Protein AF-A0A258LTK3-F1 (afdb_monomer)

Secondary structure (DSSP, 8-state):
-HHHHHHHHHHHHHHHH---HHHHHHHHHHHHHHHHHTTSS---HHHHHHHHHHHHHHHHHHHHHTT-HHHHHHHHHHHTSTT-STTTTTTS-HHHHHHHHHHHHHHHHHHHTT-HHHHHHHHHHHHHHHHHHHHHHHT---------

Radius of gyration: 16.08 Å; Cα contacts (8 Å, |Δi|>4): 162; chains: 1; bounding box: 56×34×35 Å

Mean predicted aligned error: 6.73 Å

pLDDT: mean 85.37, std 17.07, range [34.34, 98.81]

Solvent-accessible surface area (backbone atoms only — not comparable to full-atom values): 7970 Å² total; per-residue (Å²): 107,71,59,21,53,52,53,8,52,20,32,20,35,19,9,74,67,45,73,56,70,72,57,46,56,52,48,52,51,41,50,52,54,41,52,60,64,63,66,51,97,70,73,55,72,67,50,34,55,53,44,19,50,34,51,36,53,51,53,52,50,37,40,56,46,22,74,38,69,70,58,46,53,53,50,55,56,47,41,73,40,86,88,53,39,62,63,68,47,72,85,56,56,67,68,57,53,50,54,53,50,54,48,50,55,56,30,49,53,23,26,76,68,47,36,26,68,58,8,20,52,47,37,27,51,59,52,48,48,52,56,57,51,51,49,52,67,73,60,73,68,79,81,76,78,84,72,130

Nearest PDB structures (foldseek):
  6za7-assembly1_B  TM=8.501E-01  e=1.988E-05  Agrobacterium fabrum str. C58
  7xp0-assembly1_A-2  TM=8.475E-01  e=8.560E-04  Pseudomonas aeruginosa PAO1
  7xp1-assembly1_A-2  TM=7.986E-01  e=4.726E-04  Pseudomonas aeruginosa PAO1
  4p9f-assembly1_A  TM=7.966E-01  e=2.087E-03  Escherichia coli UMEA 3718-1
  3ihu-assembly2_B  TM=8.119E-01  e=8.768E-03  Cupriavidus pinatubonensis JMP134

Sequence (148 aa):
EIRAVMEALAARFAAERGLPEAERAAIERVLAEGDVILANAELGEDERLAYSAVNATFHEAIHSAARCRMLGDMIRVCHSVPHSSHRNVISFEHMDVRRRHDDHHRIYDAILACDAYRAEMLMREHVASVKTSLVRALSGRPLSRRGR

Structure (mmCIF, N/CA/C/O backbone):
data_AF-A0A258LTK3-F1
#
_entry.id   AF-A0A258LTK3-F1
#
loop_
_atom_site.group_PDB
_atom_site.id
_atom_site.type_symbol
_atom_site.label_atom_id
_atom_site.label_alt_id
_atom_site.label_comp_id
_atom_site.label_asym_id
_atom_site.label_entity_id
_atom_site.label_seq_id
_atom_site.pdbx_PDB_ins_code
_atom_site.Cartn_x
_atom_site.Cartn_y
_atom_site.Cartn_z
_atom_site.occupancy
_atom_site.B_iso_or_equiv
_atom_site.auth_seq_id
_atom_site.auth_comp_id
_atom_site.auth_asym_id
_atom_site.auth_atom_id
_atom_site.pdbx_PDB_model_num
ATOM 1 N N . GLU A 1 1 ? 13.002 7.6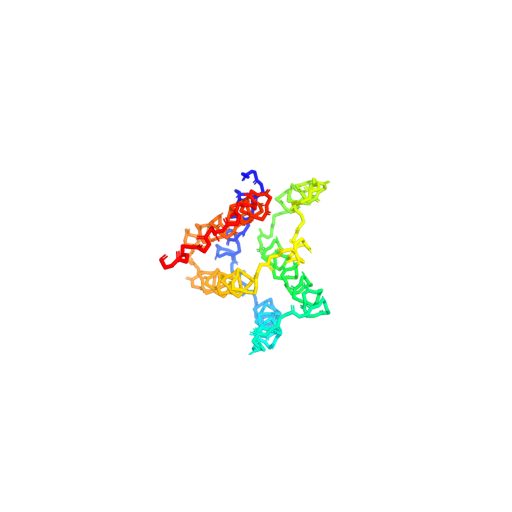21 5.472 1.00 80.88 1 GLU A N 1
ATOM 2 C CA . GLU A 1 1 ? 12.705 7.524 6.918 1.00 80.88 1 GLU A CA 1
ATOM 3 C C . GLU A 1 1 ? 11.307 8.033 7.259 1.00 80.88 1 GLU A C 1
ATOM 5 O O . GLU A 1 1 ? 10.454 7.198 7.505 1.00 80.88 1 GLU A O 1
ATOM 10 N N . ILE A 1 2 ? 11.020 9.342 7.188 1.00 89.50 2 ILE A N 1
ATOM 11 C CA . ILE A 1 2 ? 9.702 9.898 7.583 1.00 89.50 2 ILE A CA 1
ATOM 12 C C . ILE A 1 2 ? 8.540 9.252 6.810 1.00 89.50 2 ILE A C 1
ATOM 14 O O . ILE A 1 2 ? 7.611 8.743 7.427 1.00 89.50 2 ILE A O 1
ATOM 18 N N . ARG A 1 3 ? 8.631 9.179 5.472 1.00 89.12 3 ARG A N 1
ATOM 19 C CA . ARG A 1 3 ? 7.620 8.515 4.629 1.00 89.12 3 ARG A CA 1
ATOM 20 C C . ARG A 1 3 ? 7.344 7.070 5.070 1.00 89.12 3 ARG A C 1
ATOM 22 O O . ARG A 1 3 ? 6.195 6.708 5.263 1.00 89.12 3 ARG A O 1
ATOM 29 N N . ALA A 1 4 ? 8.394 6.284 5.323 1.00 91.62 4 ALA A N 1
ATOM 30 C CA . ALA A 1 4 ? 8.259 4.890 5.753 1.00 91.62 4 ALA A CA 1
ATOM 31 C C . ALA A 1 4 ? 7.526 4.751 7.093 1.00 91.62 4 ALA A C 1
ATOM 33 O O . ALA A 1 4 ? 6.740 3.828 7.255 1.00 91.62 4 ALA A O 1
ATOM 34 N N . VAL A 1 5 ? 7.748 5.671 8.038 1.00 95.06 5 VAL A N 1
ATOM 35 C CA . VAL A 1 5 ? 7.025 5.683 9.320 1.00 95.06 5 VAL A CA 1
ATOM 36 C C . VAL A 1 5 ? 5.551 6.037 9.119 1.00 95.06 5 VAL A C 1
ATOM 38 O O . VAL A 1 5 ? 4.684 5.426 9.734 1.00 95.06 5 VAL A O 1
ATOM 41 N N . MET A 1 6 ? 5.252 7.003 8.253 1.00 95.94 6 MET A N 1
ATOM 42 C CA . MET A 1 6 ? 3.873 7.440 8.023 1.00 95.94 6 MET A CA 1
ATOM 43 C C . MET A 1 6 ? 3.047 6.410 7.251 1.00 95.94 6 MET A C 1
ATOM 45 O O . MET A 1 6 ? 1.915 6.138 7.638 1.00 95.94 6 MET A O 1
ATOM 49 N N . GLU A 1 7 ? 3.608 5.804 6.206 1.00 96.88 7 GLU A N 1
ATOM 50 C CA . GLU A 1 7 ? 2.942 4.717 5.479 1.00 96.88 7 GLU A CA 1
ATOM 51 C C . GLU A 1 7 ? 2.743 3.489 6.383 1.00 96.88 7 GLU A C 1
ATOM 53 O O . GLU A 1 7 ? 1.678 2.876 6.371 1.00 96.88 7 GLU A O 1
ATOM 58 N N . ALA A 1 8 ? 3.716 3.173 7.246 1.00 97.94 8 ALA A N 1
ATOM 59 C CA . ALA A 1 8 ? 3.575 2.112 8.243 1.00 97.94 8 ALA A CA 1
ATOM 60 C C . ALA A 1 8 ? 2.428 2.378 9.227 1.00 97.94 8 ALA A C 1
ATOM 62 O O . ALA A 1 8 ? 1.607 1.495 9.478 1.00 97.94 8 ALA A O 1
ATOM 63 N N . LEU A 1 9 ? 2.319 3.612 9.727 1.00 98.44 9 LEU A N 1
ATOM 64 C CA . LEU A 1 9 ? 1.200 4.019 10.574 1.00 98.44 9 LEU A CA 1
ATOM 65 C C . LEU A 1 9 ? -0.141 3.943 9.825 1.00 98.44 9 LEU A C 1
ATOM 67 O O . LEU A 1 9 ? -1.160 3.599 10.422 1.00 98.44 9 LEU A O 1
ATOM 71 N N . ALA A 1 10 ? -0.151 4.222 8.519 1.00 98.44 10 ALA A N 1
ATOM 72 C CA . ALA A 1 10 ? -1.350 4.088 7.700 1.00 98.44 10 ALA A CA 1
ATOM 73 C C . ALA A 1 10 ? -1.786 2.619 7.582 1.00 98.44 10 ALA A C 1
ATOM 75 O O . ALA A 1 10 ? -2.954 2.315 7.817 1.00 98.44 10 ALA A O 1
ATOM 76 N N . ALA A 1 11 ? -0.850 1.705 7.310 1.00 98.69 11 ALA A N 1
ATOM 77 C CA . ALA A 1 11 ? -1.123 0.267 7.261 1.00 98.69 11 ALA A CA 1
ATOM 78 C C . ALA A 1 11 ? -1.647 -0.266 8.603 1.00 98.69 11 ALA A C 1
ATOM 80 O O . ALA A 1 11 ? -2.625 -1.014 8.637 1.00 98.69 11 ALA A O 1
ATOM 81 N N . ARG A 1 12 ? -1.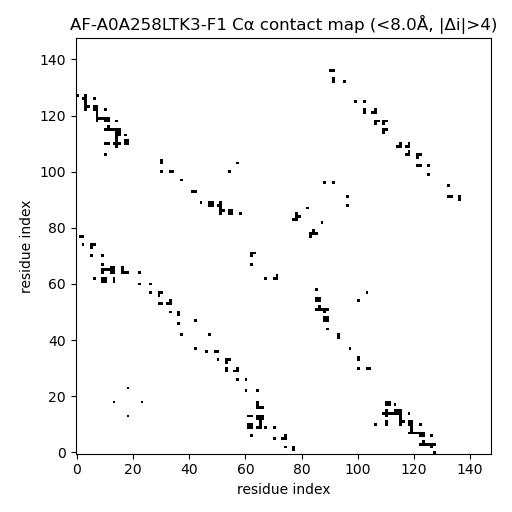062 0.189 9.718 1.00 98.75 12 ARG A N 1
ATOM 82 C CA . ARG A 1 12 ? -1.561 -0.108 11.064 1.00 98.75 12 ARG A CA 1
ATOM 83 C C . ARG A 1 12 ? -3.012 0.331 11.244 1.00 98.75 12 ARG A C 1
ATOM 85 O O . ARG A 1 12 ? -3.847 -0.466 11.658 1.00 98.75 12 ARG A O 1
ATOM 92 N N . PHE A 1 13 ? -3.320 1.589 10.931 1.00 98.69 13 PHE A N 1
ATOM 93 C CA . PHE A 1 13 ? -4.678 2.113 11.067 1.00 98.69 13 PHE A CA 1
ATOM 94 C C . PHE A 1 13 ? -5.672 1.399 10.155 1.00 98.69 13 PHE A C 1
ATOM 96 O O . PHE A 1 13 ? -6.808 1.193 10.572 1.00 98.69 13 PHE A O 1
ATOM 103 N N . ALA A 1 14 ? -5.266 1.005 8.948 1.00 98.56 14 ALA A N 1
ATOM 104 C CA . ALA A 1 14 ? -6.101 0.206 8.059 1.00 98.56 14 ALA A CA 1
ATOM 105 C C . ALA A 1 14 ? -6.451 -1.155 8.691 1.00 98.56 14 ALA A C 1
ATOM 107 O O . ALA A 1 14 ? -7.616 -1.546 8.682 1.00 98.56 14 ALA A O 1
ATOM 108 N N . ALA A 1 15 ? -5.480 -1.835 9.311 1.00 98.69 15 ALA A N 1
ATOM 109 C CA . ALA A 1 15 ? -5.708 -3.095 10.023 1.00 98.69 15 ALA A CA 1
ATOM 110 C C . ALA A 1 15 ? -6.596 -2.925 11.271 1.00 98.69 15 ALA A C 1
ATOM 112 O O . ALA A 1 15 ? -7.506 -3.717 11.491 1.00 98.69 15 ALA A O 1
ATOM 113 N N . GLU A 1 16 ? -6.377 -1.875 12.071 1.00 98.50 16 GLU A N 1
ATOM 114 C CA . GLU A 1 16 ? -7.174 -1.598 13.280 1.00 98.50 16 GLU A CA 1
ATOM 115 C C . GLU A 1 16 ? -8.626 -1.209 12.958 1.00 98.50 16 GLU A C 1
ATOM 117 O O . GLU A 1 16 ? -9.535 -1.488 13.737 1.00 98.50 16 GLU A O 1
ATOM 122 N N . ARG A 1 17 ? -8.851 -0.526 11.829 1.00 97.81 17 ARG A N 1
ATOM 123 C CA . ARG A 1 17 ? -10.171 0.010 11.440 1.00 97.81 17 ARG A CA 1
ATOM 124 C C . ARG A 1 17 ? -10.940 -0.915 10.509 1.00 97.81 17 ARG A C 1
ATOM 126 O O . ARG A 1 17 ? -12.148 -0.739 10.359 1.00 97.81 17 ARG A O 1
ATOM 133 N N . GLY A 1 18 ? -10.249 -1.883 9.916 1.00 95.62 18 GLY A N 1
ATOM 134 C CA . GLY A 1 18 ? -10.805 -2.845 8.986 1.00 95.62 18 GLY A CA 1
ATOM 135 C C . GLY A 1 18 ? -11.142 -2.253 7.616 1.00 95.62 18 GLY A C 1
ATOM 136 O O . GLY A 1 18 ? -11.317 -1.045 7.424 1.00 95.62 18 GLY A O 1
ATOM 137 N N . LEU A 1 19 ? -11.266 -3.165 6.655 1.00 97.31 19 LEU A N 1
ATOM 138 C CA . LEU A 1 19 ? -11.654 -2.880 5.278 1.00 97.31 19 LEU A CA 1
ATOM 139 C C . LEU A 1 19 ? -13.089 -3.372 5.025 1.00 97.31 19 LEU A C 1
ATOM 141 O O . LEU A 1 19 ? -13.343 -4.572 5.192 1.00 97.31 19 LEU A O 1
ATOM 145 N N . PRO A 1 20 ? -14.022 -2.493 4.618 1.00 96.31 20 PRO A N 1
ATOM 146 C CA . PRO A 1 20 ? -15.291 -2.879 4.012 1.00 96.31 20 PRO A CA 1
ATOM 147 C C . PRO A 1 20 ? -15.080 -3.706 2.742 1.00 96.31 20 PRO A C 1
ATOM 149 O O . PRO A 1 20 ? -14.081 -3.536 2.045 1.00 96.31 20 PRO A O 1
ATOM 152 N N . GLU A 1 21 ? -16.063 -4.533 2.393 1.00 97.25 21 GLU A N 1
ATOM 153 C CA . GLU A 1 21 ? -15.988 -5.449 1.246 1.00 97.25 21 GLU A CA 1
ATOM 154 C C . GLU A 1 21 ? -15.623 -4.751 -0.072 1.00 97.25 21 GLU A C 1
ATOM 156 O O . GLU A 1 21 ? -14.772 -5.217 -0.822 1.00 97.25 21 GLU A O 1
ATOM 161 N N . ALA A 1 22 ? -16.198 -3.573 -0.326 1.00 97.25 22 ALA A N 1
ATOM 162 C CA . ALA A 1 22 ? -15.888 -2.799 -1.525 1.00 97.25 22 ALA A CA 1
ATOM 163 C C . ALA A 1 22 ? -14.422 -2.323 -1.574 1.00 97.25 22 ALA A C 1
ATOM 165 O O . ALA A 1 22 ? -13.833 -2.263 -2.652 1.00 97.25 22 ALA A O 1
ATOM 166 N N . GLU A 1 23 ? -13.824 -1.993 -0.423 1.00 97.38 23 GLU A N 1
ATOM 167 C CA . GLU A 1 23 ? -12.410 -1.601 -0.339 1.00 97.38 23 GLU A CA 1
ATOM 168 C C . GLU A 1 23 ? -11.496 -2.825 -0.528 1.00 97.38 23 GLU A C 1
ATOM 170 O O . GLU A 1 23 ? -10.496 -2.722 -1.237 1.00 97.38 23 GLU A O 1
ATOM 175 N N . ARG A 1 24 ? -11.872 -3.992 0.022 1.00 98.12 24 ARG A N 1
ATOM 176 C CA . ARG A 1 24 ? -11.169 -5.274 -0.194 1.00 98.12 24 ARG A CA 1
ATOM 177 C C . ARG A 1 24 ? -11.130 -5.643 -1.672 1.00 98.12 24 ARG A C 1
ATOM 179 O O . ARG A 1 24 ? -10.050 -5.760 -2.241 1.00 98.12 24 ARG A O 1
ATOM 186 N N . ALA A 1 25 ? -12.297 -5.688 -2.315 1.00 98.06 25 ALA A N 1
ATOM 187 C CA . ALA A 1 25 ? -12.419 -6.012 -3.733 1.00 98.06 25 ALA A CA 1
ATOM 188 C C . ALA A 1 25 ? -11.622 -5.044 -4.627 1.00 98.06 25 ALA A C 1
ATOM 190 O O . ALA A 1 25 ? -11.038 -5.444 -5.636 1.00 98.06 25 ALA A O 1
ATOM 191 N N . ALA A 1 26 ? -11.567 -3.758 -4.263 1.00 97.44 26 ALA A N 1
ATOM 192 C CA . ALA A 1 26 ? -10.769 -2.778 -4.990 1.00 97.44 26 ALA A CA 1
ATOM 193 C C . ALA A 1 26 ? -9.259 -3.042 -4.867 1.00 97.44 26 ALA A C 1
ATOM 195 O O . ALA A 1 26 ? -8.555 -2.942 -5.873 1.00 97.44 26 ALA A O 1
ATOM 196 N N . ILE A 1 27 ? -8.769 -3.382 -3.670 1.00 98.19 27 ILE A N 1
ATOM 197 C CA . ILE A 1 27 ? -7.354 -3.708 -3.436 1.00 98.19 27 ILE A CA 1
ATOM 198 C C . ILE A 1 27 ? -6.983 -5.020 -4.133 1.00 98.19 27 ILE A C 1
ATOM 200 O O . ILE A 1 27 ? -5.980 -5.063 -4.840 1.00 98.19 27 ILE A O 1
ATOM 204 N N . GLU A 1 28 ? -7.809 -6.057 -4.005 1.00 98.56 28 GLU A N 1
ATOM 205 C CA . GLU A 1 28 ? -7.597 -7.365 -4.640 1.00 98.56 28 GLU A CA 1
ATOM 206 C C . GLU A 1 28 ? -7.512 -7.259 -6.160 1.00 98.56 28 GLU A C 1
ATOM 208 O O . GLU A 1 28 ? -6.622 -7.847 -6.770 1.00 98.56 28 GLU A O 1
ATOM 213 N N . ARG A 1 29 ? -8.379 -6.449 -6.780 1.00 98.38 29 ARG A N 1
ATOM 214 C CA . ARG A 1 29 ? -8.310 -6.185 -8.221 1.00 98.38 29 ARG A CA 1
ATOM 215 C C . ARG A 1 29 ? -6.973 -5.555 -8.619 1.00 98.38 29 ARG A C 1
ATOM 217 O O . ARG A 1 29 ? -6.379 -5.967 -9.606 1.00 98.38 29 ARG A O 1
ATOM 224 N N . VAL A 1 30 ? -6.499 -4.570 -7.858 1.00 97.94 30 VAL A N 1
ATOM 225 C CA . VAL A 1 30 ? -5.229 -3.877 -8.138 1.00 97.94 30 VAL A CA 1
ATOM 226 C C . VAL A 1 30 ? -4.033 -4.811 -7.943 1.00 97.94 30 VAL A C 1
ATOM 228 O O . VAL A 1 30 ? -3.090 -4.769 -8.731 1.00 97.94 30 VAL A O 1
ATOM 231 N N . LEU A 1 31 ? -4.071 -5.678 -6.930 1.00 98.25 31 LEU A N 1
ATOM 232 C CA . LEU A 1 31 ? -3.058 -6.716 -6.736 1.00 98.25 31 LEU A CA 1
ATOM 233 C C . LEU A 1 31 ? -3.043 -7.695 -7.918 1.00 98.25 31 LEU A C 1
ATOM 235 O O . LEU A 1 31 ? -1.998 -7.873 -8.535 1.00 98.25 31 LEU A O 1
A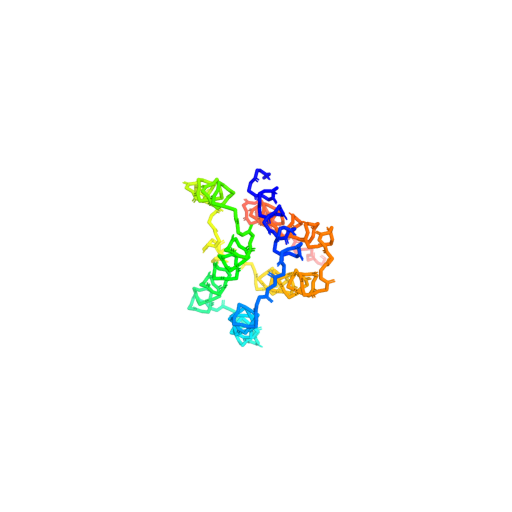TOM 239 N N . ALA A 1 32 ? -4.206 -8.209 -8.323 1.00 98.19 32 ALA A N 1
ATOM 240 C CA . ALA A 1 32 ? -4.321 -9.115 -9.463 1.00 98.19 32 ALA A CA 1
ATOM 241 C C . ALA A 1 32 ? -3.845 -8.482 -10.787 1.00 98.19 32 ALA A C 1
ATOM 243 O O . ALA A 1 32 ? -3.219 -9.150 -11.609 1.00 98.19 32 ALA A O 1
ATOM 244 N N . GLU A 1 33 ? -4.098 -7.188 -11.004 1.00 97.00 33 GLU A N 1
ATOM 245 C CA . GLU A 1 33 ? -3.549 -6.448 -12.149 1.00 97.00 33 GLU A CA 1
ATOM 246 C C . GLU A 1 33 ? -2.011 -6.441 -12.133 1.00 97.00 33 GLU A C 1
ATOM 248 O O . GLU A 1 33 ? -1.378 -6.661 -13.167 1.00 97.00 33 GLU A O 1
ATOM 253 N N . GLY A 1 34 ? -1.397 -6.243 -10.962 1.00 95.62 34 GLY A N 1
ATOM 254 C CA . GLY A 1 34 ? 0.054 -6.334 -10.794 1.00 95.62 34 GLY A CA 1
ATOM 255 C C . GLY A 1 34 ? 0.602 -7.739 -11.038 1.00 95.62 34 GLY A C 1
ATOM 256 O O . GLY A 1 34 ? 1.616 -7.873 -11.726 1.00 95.62 34 GLY A O 1
ATOM 257 N N . ASP A 1 35 ? -0.092 -8.773 -10.560 1.00 96.50 35 ASP A N 1
ATOM 258 C CA . ASP A 1 35 ? 0.272 -10.173 -10.797 1.00 96.50 35 ASP A CA 1
ATOM 259 C C . ASP A 1 35 ? 0.312 -10.494 -12.298 1.00 96.50 35 ASP A C 1
ATOM 261 O O . ASP A 1 35 ? 1.254 -11.133 -12.772 1.00 96.50 35 ASP A O 1
ATOM 265 N N . VAL A 1 36 ? -0.673 -10.005 -13.062 1.00 95.19 36 VAL A N 1
ATOM 266 C CA . VAL A 1 36 ? -0.733 -10.174 -14.523 1.00 95.19 36 VAL A CA 1
ATOM 267 C C . VAL A 1 36 ? 0.426 -9.457 -15.213 1.00 95.19 36 VAL A C 1
ATOM 269 O O . VAL A 1 36 ? 1.086 -10.052 -16.063 1.00 95.19 36 VAL A O 1
ATOM 272 N N . ILE A 1 37 ? 0.711 -8.205 -14.839 1.00 92.44 37 ILE A N 1
ATOM 273 C CA . ILE A 1 37 ? 1.818 -7.432 -15.428 1.00 92.44 37 ILE A CA 1
ATOM 274 C C . ILE A 1 37 ? 3.164 -8.124 -15.170 1.00 92.44 37 ILE A C 1
ATOM 276 O O . ILE A 1 37 ? 4.020 -8.181 -16.051 1.00 92.44 37 ILE A O 1
ATOM 280 N N . LEU A 1 38 ? 3.346 -8.682 -13.972 1.00 90.94 38 LEU A N 1
ATOM 281 C CA . LEU A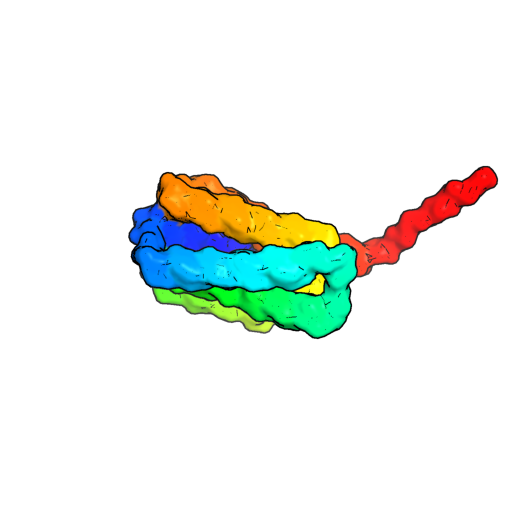 1 38 ? 4.589 -9.321 -13.540 1.00 90.94 38 LEU A CA 1
ATOM 282 C C . LEU A 1 38 ? 4.688 -10.810 -13.893 1.00 90.94 38 LEU A C 1
ATOM 284 O O . LEU A 1 38 ? 5.676 -11.457 -13.527 1.00 90.94 38 LEU A O 1
ATOM 288 N N . ALA A 1 39 ? 3.686 -11.378 -14.567 1.00 89.25 39 ALA A N 1
ATOM 289 C CA . ALA A 1 39 ? 3.705 -12.771 -15.008 1.00 89.25 39 ALA A CA 1
ATOM 290 C C . ALA A 1 39 ? 4.742 -13.018 -16.118 1.00 89.25 39 ALA A C 1
ATOM 292 O O . ALA A 1 39 ? 5.276 -14.123 -16.226 1.00 89.25 39 ALA A O 1
ATOM 293 N N . ASN A 1 40 ? 5.050 -11.992 -16.916 1.00 80.12 40 ASN A N 1
ATOM 294 C CA . ASN A 1 40 ? 6.067 -12.061 -17.961 1.00 80.12 40 ASN A CA 1
ATOM 295 C C . ASN A 1 40 ? 7.485 -12.014 -17.366 1.00 80.12 40 ASN A C 1
ATOM 297 O O . ASN A 1 40 ? 7.714 -11.437 -16.308 1.00 80.12 40 ASN A O 1
ATOM 301 N N . ALA A 1 41 ? 8.453 -12.632 -18.049 1.00 70.25 41 ALA A N 1
ATOM 302 C CA . ALA A 1 41 ? 9.840 -12.705 -17.575 1.00 70.25 41 ALA A CA 1
ATOM 303 C C . ALA A 1 41 ? 10.619 -11.382 -17.725 1.00 70.25 41 ALA A C 1
ATOM 305 O O . ALA A 1 41 ? 11.660 -11.207 -17.090 1.00 70.25 41 ALA A O 1
ATOM 306 N N . GLU A 1 42 ? 10.128 -10.464 -18.562 1.00 78.06 42 GLU A N 1
ATOM 307 C CA . GLU A 1 42 ? 10.752 -9.172 -18.838 1.00 78.06 42 GLU A CA 1
ATOM 308 C C . GLU A 1 42 ? 9.729 -8.041 -18.675 1.00 78.06 42 GLU A C 1
ATOM 310 O O . GLU A 1 42 ? 8.574 -8.168 -19.075 1.00 78.06 42 GLU A O 1
ATOM 315 N N . LEU A 1 43 ? 10.175 -6.927 -18.085 1.00 80.94 43 LEU A N 1
ATOM 316 C CA . LEU A 1 43 ? 9.400 -5.693 -17.942 1.00 80.94 43 LEU A CA 1
ATOM 317 C C . LEU A 1 43 ? 9.981 -4.633 -18.880 1.00 80.94 43 LEU A C 1
ATOM 319 O O . LEU A 1 43 ? 11.046 -4.065 -18.581 1.00 80.94 43 LEU A O 1
ATOM 323 N N . GLY A 1 44 ? 9.277 -4.369 -19.979 1.00 84.69 44 GLY A N 1
ATOM 324 C CA . GLY A 1 44 ? 9.521 -3.232 -20.856 1.00 84.69 44 GLY A CA 1
ATOM 325 C C . GLY A 1 44 ? 9.080 -1.913 -20.217 1.00 84.69 44 GLY A C 1
ATOM 326 O O . GLY A 1 44 ? 8.684 -1.851 -19.049 1.00 84.69 44 GLY A O 1
ATOM 327 N N . GLU A 1 45 ? 9.217 -0.818 -20.961 1.00 83.44 45 GLU A N 1
ATOM 328 C CA . GLU A 1 45 ? 8.874 0.522 -20.469 1.00 83.44 45 GLU A CA 1
ATOM 329 C C . GLU A 1 45 ? 7.371 0.660 -20.180 1.00 83.44 45 GLU A C 1
ATOM 331 O O . GLU A 1 45 ? 6.991 1.170 -19.123 1.00 83.44 45 GLU A O 1
ATOM 336 N N . ASP A 1 46 ? 6.526 0.121 -21.058 1.00 86.94 46 ASP A N 1
ATOM 337 C CA . ASP A 1 46 ? 5.071 0.168 -20.914 1.00 86.94 46 ASP A CA 1
ATOM 338 C C . ASP A 1 46 ? 4.591 -0.643 -19.704 1.00 86.94 46 ASP A C 1
ATOM 340 O O . ASP A 1 46 ? 3.782 -0.155 -18.910 1.00 86.94 46 ASP A O 1
ATOM 344 N N . GLU A 1 47 ? 5.137 -1.843 -19.477 1.00 88.12 47 GLU A N 1
ATOM 345 C CA . GLU A 1 47 ? 4.789 -2.650 -18.305 1.00 88.12 47 GLU A CA 1
ATOM 346 C C . GLU A 1 47 ? 5.252 -1.987 -17.002 1.00 88.12 47 GLU A C 1
ATOM 348 O O . GLU A 1 47 ? 4.558 -2.047 -15.985 1.00 88.12 47 GLU A O 1
ATOM 353 N N . ARG A 1 48 ? 6.398 -1.294 -17.017 1.00 85.81 48 ARG A N 1
ATOM 354 C CA . ARG A 1 48 ? 6.871 -0.510 -15.862 1.00 85.81 48 ARG A CA 1
ATOM 355 C C . ARG A 1 48 ? 5.943 0.652 -15.556 1.00 85.81 48 ARG A C 1
ATOM 357 O O . ARG A 1 48 ? 5.674 0.915 -14.382 1.00 85.81 48 ARG A O 1
ATOM 364 N N . LEU A 1 49 ? 5.461 1.351 -16.581 1.00 86.56 49 LEU A N 1
ATOM 365 C CA . LEU A 1 49 ? 4.492 2.434 -16.425 1.00 86.56 49 LEU A CA 1
ATOM 366 C C . LEU A 1 49 ? 3.152 1.905 -15.898 1.00 86.56 49 LEU A C 1
ATOM 368 O O . LEU A 1 49 ? 2.594 2.491 -14.967 1.00 86.56 49 LEU A O 1
ATOM 372 N N . ALA A 1 50 ? 2.678 0.771 -16.414 1.00 90.00 50 ALA A N 1
ATOM 373 C CA . ALA A 1 50 ? 1.467 0.115 -15.931 1.00 90.00 50 ALA A CA 1
ATOM 374 C C . ALA A 1 50 ? 1.605 -0.321 -14.462 1.00 90.00 50 ALA A C 1
ATOM 376 O O . ALA A 1 50 ? 0.768 0.023 -13.624 1.00 90.00 50 ALA A O 1
ATOM 377 N N . TYR A 1 51 ? 2.708 -0.985 -14.104 1.00 91.56 51 TYR A N 1
ATOM 378 C CA . TYR A 1 51 ? 2.962 -1.396 -12.724 1.00 91.56 51 TYR A CA 1
ATOM 379 C C . TYR A 1 51 ? 3.122 -0.194 -11.780 1.00 91.56 51 TYR A C 1
ATOM 381 O O . TYR A 1 51 ? 2.693 -0.225 -10.629 1.00 91.56 51 TYR A O 1
ATOM 389 N N . SER A 1 52 ? 3.719 0.900 -12.255 1.00 89.38 52 SER A N 1
ATOM 390 C CA . SER A 1 52 ? 3.836 2.149 -11.497 1.00 89.38 52 SER A CA 1
ATOM 391 C C . SER A 1 52 ? 2.464 2.697 -11.078 1.00 89.38 52 SER A C 1
ATOM 393 O O . SER A 1 52 ? 2.308 3.175 -9.948 1.00 89.38 52 SER A O 1
ATOM 395 N N . ALA A 1 53 ? 1.448 2.567 -11.940 1.00 91.62 53 ALA A N 1
ATOM 396 C CA . ALA A 1 53 ? 0.067 2.902 -11.602 1.00 91.62 53 ALA A CA 1
ATOM 397 C C . ALA A 1 53 ? -0.515 1.943 -10.551 1.00 91.62 53 ALA A C 1
ATOM 399 O O 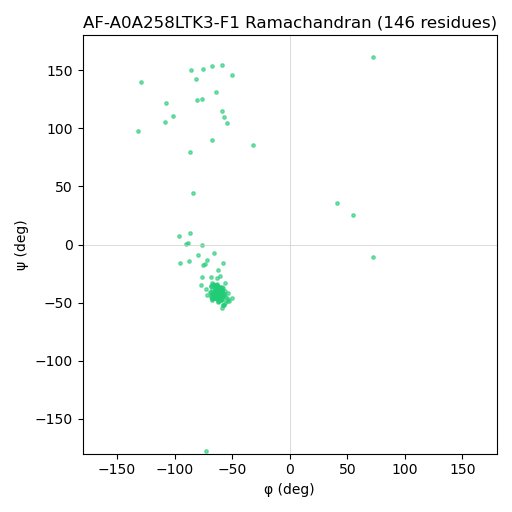. ALA A 1 53 ? -1.022 2.419 -9.537 1.00 91.62 53 ALA A O 1
ATOM 400 N N . VAL A 1 54 ? -0.353 0.625 -10.731 1.00 94.56 54 VAL A N 1
ATOM 401 C CA . VAL A 1 54 ? -0.765 -0.399 -9.748 1.00 94.56 54 VAL A CA 1
ATOM 402 C C . VAL A 1 54 ? -0.177 -0.112 -8.363 1.00 94.56 54 VAL A C 1
ATOM 404 O O . VAL A 1 54 ? -0.896 -0.076 -7.364 1.00 94.56 54 VAL A O 1
ATOM 407 N N . ASN A 1 55 ? 1.127 0.165 -8.299 1.00 93.12 55 ASN A N 1
ATOM 408 C CA . ASN A 1 55 ? 1.825 0.492 -7.061 1.00 93.12 55 ASN A CA 1
ATOM 409 C C . ASN A 1 55 ? 1.228 1.740 -6.395 1.00 93.12 55 ASN A C 1
ATOM 411 O O . ASN A 1 55 ? 0.936 1.713 -5.203 1.00 93.12 55 ASN A O 1
ATOM 415 N N . ALA A 1 56 ? 1.009 2.821 -7.147 1.00 92.75 56 ALA A N 1
ATOM 416 C CA . ALA A 1 56 ? 0.405 4.034 -6.599 1.00 92.75 56 ALA A CA 1
ATOM 417 C C . ALA A 1 56 ? -1.012 3.783 -6.054 1.00 92.75 56 ALA A C 1
ATOM 419 O O . ALA A 1 56 ? -1.310 4.192 -4.933 1.00 92.75 56 ALA A O 1
ATOM 420 N N . THR A 1 57 ? -1.854 3.069 -6.805 1.00 95.81 57 THR A N 1
ATOM 421 C CA . THR A 1 57 ? -3.237 2.783 -6.404 1.00 95.81 57 THR A CA 1
ATOM 422 C C . THR A 1 57 ? -3.308 1.909 -5.152 1.00 95.81 57 THR A C 1
ATOM 424 O O . THR A 1 57 ? -4.134 2.179 -4.281 1.00 95.81 57 THR A O 1
ATOM 427 N N . PHE A 1 58 ? -2.424 0.916 -5.008 1.00 97.81 58 PHE A N 1
ATOM 428 C CA . PHE A 1 58 ? -2.341 0.109 -3.787 1.00 97.81 58 PHE A CA 1
ATOM 429 C C . PHE A 1 58 ? -2.067 0.982 -2.552 1.00 97.81 58 PHE A C 1
ATOM 431 O O . PHE A 1 58 ? -2.817 0.941 -1.577 1.00 97.81 58 PHE A O 1
ATOM 438 N N . HIS A 1 59 ? -1.035 1.830 -2.609 1.00 96.75 59 HIS A N 1
ATOM 439 C CA . HIS A 1 59 ? -0.679 2.725 -1.502 1.00 96.75 59 HIS A CA 1
ATOM 440 C C . HIS A 1 59 ? -1.792 3.719 -1.169 1.00 96.75 59 HIS A C 1
ATOM 442 O O . HIS A 1 59 ? -2.132 3.911 -0.002 1.00 96.75 59 HIS A O 1
ATOM 448 N N . GLU A 1 60 ? -2.411 4.320 -2.185 1.00 95.69 60 GLU A N 1
ATOM 449 C CA . GLU A 1 60 ? -3.550 5.227 -2.006 1.00 95.69 60 GLU A CA 1
ATOM 450 C C . GLU A 1 60 ? -4.734 4.543 -1.308 1.00 95.69 60 GLU A C 1
ATOM 452 O O . GLU A 1 60 ? -5.348 5.146 -0.421 1.00 95.69 60 GLU A O 1
ATOM 457 N N . ALA A 1 61 ? -5.018 3.279 -1.638 1.00 97.19 61 ALA A N 1
ATOM 458 C CA . ALA A 1 61 ? -6.060 2.505 -0.973 1.00 97.19 61 ALA A CA 1
ATOM 459 C C . ALA A 1 61 ? -5.754 2.304 0.521 1.00 97.19 61 ALA A C 1
ATOM 461 O O . ALA A 1 61 ? -6.625 2.553 1.356 1.00 97.19 61 ALA A O 1
ATOM 462 N N . ILE A 1 62 ? -4.509 1.961 0.880 1.00 97.88 62 ILE A N 1
ATOM 463 C CA . ILE A 1 62 ? -4.095 1.824 2.287 1.00 97.88 62 ILE A CA 1
ATOM 464 C C . ILE A 1 62 ? -4.169 3.165 3.029 1.00 97.88 62 ILE A C 1
ATOM 466 O O . ILE A 1 62 ? -4.676 3.230 4.150 1.00 97.88 62 ILE A O 1
ATOM 470 N N . HIS A 1 63 ? -3.729 4.264 2.410 1.00 96.56 63 HIS A N 1
ATOM 471 C CA . HIS A 1 63 ? -3.823 5.601 3.008 1.00 96.56 63 HIS A CA 1
ATOM 472 C C . HIS A 1 63 ? -5.274 6.032 3.252 1.00 96.56 63 HIS A C 1
ATOM 474 O O . HIS A 1 63 ? -5.572 6.659 4.271 1.00 96.56 63 HIS A O 1
ATOM 480 N N . SER A 1 64 ? -6.184 5.688 2.338 1.00 96.56 64 SER A N 1
ATOM 481 C CA . SER A 1 64 ? -7.618 5.944 2.492 1.00 96.56 64 SER A CA 1
ATOM 482 C C . SER A 1 64 ? -8.222 5.097 3.618 1.00 96.56 64 SER A C 1
ATOM 484 O O . SER A 1 64 ? -8.886 5.630 4.515 1.00 96.56 64 SER A O 1
ATOM 486 N N . ALA A 1 65 ? -7.910 3.798 3.641 1.00 97.50 65 ALA A N 1
ATOM 487 C CA . ALA A 1 65 ? -8.333 2.857 4.680 1.00 97.50 65 ALA A CA 1
ATOM 488 C C . ALA A 1 65 ? -7.818 3.237 6.076 1.00 97.50 65 ALA A C 1
ATO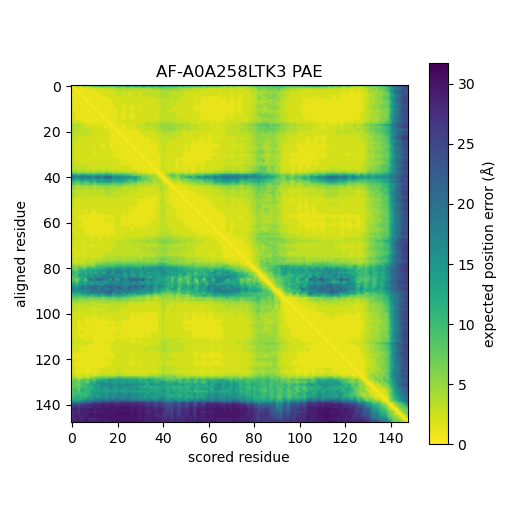M 490 O O . ALA A 1 65 ? -8.471 2.984 7.090 1.00 97.50 65 ALA A O 1
ATOM 491 N N . ALA A 1 66 ? -6.686 3.940 6.137 1.00 97.50 66 ALA A N 1
ATOM 492 C CA . ALA A 1 66 ? -6.168 4.509 7.366 1.00 97.50 66 ALA A CA 1
ATOM 493 C C . ALA A 1 66 ? -7.053 5.612 7.950 1.00 97.50 66 ALA A C 1
ATOM 495 O O . ALA A 1 66 ? -6.729 6.075 9.033 1.00 97.50 66 ALA A O 1
ATOM 496 N N . ARG A 1 67 ? -8.115 6.085 7.271 1.00 96.88 67 ARG A N 1
ATOM 497 C CA . ARG A 1 67 ? -9.153 7.028 7.753 1.00 96.88 67 ARG A CA 1
ATOM 498 C C . ARG A 1 67 ? -8.616 8.197 8.598 1.00 96.88 67 ARG A C 1
ATOM 500 O O . ARG A 1 67 ? -9.238 8.613 9.572 1.00 96.88 67 ARG A O 1
ATOM 507 N N . CYS A 1 68 ? -7.435 8.716 8.263 1.00 97.44 68 CYS A N 1
ATOM 508 C CA . CYS A 1 68 ? -6.758 9.776 9.008 1.00 97.44 68 CYS A CA 1
ATOM 509 C C . CYS A 1 68 ? -6.296 10.861 8.038 1.00 97.44 68 CYS A C 1
ATOM 511 O O . CYS A 1 68 ? -5.246 10.745 7.409 1.00 97.44 68 CYS A O 1
ATOM 513 N N . ARG A 1 69 ? -7.089 11.934 7.928 1.00 94.25 69 ARG A N 1
ATOM 514 C CA . ARG A 1 69 ? -6.826 13.039 6.993 1.00 94.25 69 ARG A CA 1
ATOM 515 C C . ARG A 1 69 ? -5.425 13.628 7.179 1.00 94.25 69 ARG A C 1
ATOM 517 O O . ARG A 1 69 ? -4.686 13.726 6.212 1.00 94.25 69 ARG A O 1
ATOM 524 N N . MET A 1 70 ? -5.046 13.932 8.423 1.00 95.69 70 MET A N 1
ATOM 525 C CA . MET A 1 70 ? -3.732 14.501 8.749 1.00 95.69 70 MET A CA 1
ATOM 526 C C . MET A 1 70 ? -2.581 13.611 8.262 1.00 95.69 70 MET A C 1
ATOM 528 O O . MET A 1 70 ? -1.610 14.104 7.696 1.00 95.69 70 MET A O 1
ATOM 532 N N . LEU A 1 71 ? -2.701 12.294 8.445 1.00 95.38 71 LEU A N 1
ATOM 533 C CA . LEU A 1 71 ? -1.685 11.347 7.994 1.00 95.38 71 LEU A CA 1
ATOM 534 C C . LEU A 1 71 ? -1.574 11.338 6.465 1.00 95.38 71 LEU A C 1
ATOM 536 O O . LEU A 1 71 ? -0.471 11.447 5.932 1.00 95.38 71 LEU A O 1
ATOM 540 N N . GLY A 1 72 ? -2.709 11.286 5.762 1.00 92.75 72 GLY A N 1
ATOM 541 C CA . GLY A 1 72 ? -2.743 11.380 4.302 1.00 92.75 72 GLY A CA 1
ATOM 542 C C . GLY A 1 72 ? -2.142 12.689 3.776 1.00 92.75 72 GLY A C 1
ATOM 543 O O . GLY A 1 72 ? -1.404 12.683 2.793 1.00 92.75 72 GLY A O 1
ATOM 544 N N . ASP A 1 73 ? -2.395 13.811 4.450 1.00 92.44 73 ASP A N 1
ATOM 545 C CA . ASP A 1 73 ? -1.824 15.115 4.099 1.00 92.44 73 ASP A CA 1
ATOM 546 C C . ASP A 1 73 ? -0.295 15.110 4.233 1.00 92.44 73 ASP A C 1
ATOM 548 O O . ASP A 1 73 ? 0.408 15.539 3.317 1.00 92.44 73 ASP A O 1
ATOM 552 N N . MET A 1 74 ? 0.240 14.558 5.325 1.00 93.12 74 MET A N 1
ATOM 553 C CA . MET A 1 74 ? 1.689 14.488 5.543 1.00 93.12 74 MET A CA 1
ATOM 554 C C . MET A 1 74 ? 2.392 13.529 4.576 1.00 93.12 74 MET A C 1
ATOM 556 O O . MET A 1 74 ? 3.495 13.823 4.103 1.00 93.12 74 MET A O 1
ATOM 560 N N . ILE A 1 75 ? 1.751 12.418 4.209 1.00 90.38 75 ILE A N 1
ATOM 561 C CA . ILE A 1 75 ? 2.267 11.512 3.174 1.00 90.38 75 ILE A CA 1
ATOM 562 C C . ILE A 1 75 ? 2.353 12.234 1.823 1.00 90.38 75 ILE A C 1
ATOM 564 O O . ILE A 1 75 ? 3.392 12.176 1.161 1.00 90.38 75 ILE A O 1
ATOM 568 N N . ARG A 1 76 ? 1.322 13.005 1.449 1.00 87.94 76 ARG A N 1
ATOM 569 C CA . ARG A 1 76 ? 1.345 13.825 0.226 1.00 87.94 76 ARG A CA 1
ATOM 570 C C . ARG A 1 76 ? 2.475 14.854 0.234 1.00 87.94 76 ARG A C 1
ATOM 572 O O . ARG A 1 76 ? 3.131 15.029 -0.791 1.00 87.94 76 ARG A O 1
ATOM 579 N N . VAL A 1 77 ? 2.765 15.475 1.379 1.00 87.19 77 VAL A N 1
ATOM 580 C CA . VAL A 1 77 ? 3.931 16.366 1.523 1.00 87.19 77 VAL A CA 1
ATOM 581 C C . VAL A 1 77 ? 5.232 15.607 1.244 1.00 87.19 77 VAL A C 1
ATOM 583 O O . VAL A 1 77 ? 6.070 16.092 0.486 1.00 87.19 77 VAL A O 1
ATOM 586 N N . CYS A 1 78 ? 5.393 14.383 1.753 1.00 83.12 78 CYS A N 1
ATOM 587 C CA . CYS A 1 78 ? 6.580 13.572 1.459 1.00 83.12 78 CYS A CA 1
ATOM 588 C C . CYS A 1 78 ? 6.730 13.213 -0.026 1.00 83.12 78 CYS A C 1
ATOM 590 O O . CYS A 1 78 ? 7.857 13.070 -0.498 1.00 83.12 78 CYS A O 1
ATOM 592 N N . HIS A 1 79 ? 5.635 13.105 -0.781 1.00 78.94 79 HIS A N 1
ATOM 593 C CA . HIS A 1 79 ? 5.687 12.850 -2.226 1.00 78.94 79 HIS A CA 1
ATOM 594 C C . HIS A 1 79 ? 6.136 14.057 -3.053 1.00 78.94 79 HIS A C 1
ATOM 596 O O . HIS A 1 79 ? 6.543 13.873 -4.198 1.00 78.94 79 HIS A O 1
ATOM 602 N N . SER A 1 80 ? 6.111 15.271 -2.490 1.00 73.75 80 SER A N 1
ATOM 603 C CA . SER A 1 80 ? 6.630 16.469 -3.168 1.00 73.75 80 SER A CA 1
ATOM 604 C C . SER A 1 80 ? 8.162 16.493 -3.263 1.00 73.75 80 SER A C 1
ATOM 606 O O . SER A 1 80 ? 8.724 17.258 -4.044 1.00 73.75 80 SER A O 1
ATOM 608 N N . VAL A 1 81 ? 8.848 15.623 -2.512 1.00 67.31 81 VAL A N 1
ATOM 609 C CA . VAL A 1 81 ? 10.298 15.441 -2.597 1.00 67.31 81 VAL A CA 1
ATOM 610 C C . VAL A 1 81 ? 10.631 14.529 -3.791 1.00 67.31 81 VAL A C 1
ATOM 612 O O . VAL A 1 81 ? 10.153 13.387 -3.836 1.00 67.31 81 VAL A O 1
ATOM 615 N N . PRO A 1 82 ? 11.485 14.963 -4.740 1.00 58.47 82 PRO A N 1
ATOM 616 C CA . PRO A 1 82 ? 11.932 14.128 -5.857 1.00 58.47 82 PRO A CA 1
ATOM 617 C C . PRO A 1 82 ? 12.451 12.762 -5.379 1.00 58.47 82 PRO A C 1
ATOM 619 O O . PRO A 1 82 ? 13.043 12.662 -4.306 1.00 58.47 82 PRO A O 1
ATOM 622 N N . HIS A 1 83 ? 12.242 11.703 -6.168 1.00 59.69 83 HIS A N 1
ATOM 623 C CA . HIS A 1 83 ? 12.562 10.295 -5.838 1.00 59.69 83 HIS A CA 1
ATOM 624 C C . HIS A 1 83 ? 11.653 9.628 -4.785 1.00 59.69 83 HIS A C 1
ATOM 626 O O . HIS A 1 83 ? 11.647 8.403 -4.678 1.00 59.69 83 HIS A O 1
ATOM 632 N N . SER A 1 84 ? 10.803 10.384 -4.081 1.00 59.56 84 SER A N 1
ATOM 633 C CA . SER A 1 84 ? 9.918 9.860 -3.025 1.00 59.56 84 SER A CA 1
ATOM 634 C C . SER A 1 84 ? 8.491 9.541 -3.494 1.00 59.56 84 SER A C 1
ATOM 636 O O . SER A 1 84 ? 7.636 9.204 -2.679 1.00 59.56 84 SER A O 1
ATOM 638 N N . SER A 1 85 ? 8.218 9.609 -4.796 1.00 64.94 85 SER A N 1
ATOM 639 C CA . SER A 1 85 ? 6.929 9.210 -5.364 1.00 64.94 85 SER A CA 1
ATOM 640 C C . SER A 1 85 ? 6.846 7.695 -5.560 1.00 64.94 85 SER A C 1
ATOM 642 O O . SER A 1 85 ? 7.809 7.071 -6.012 1.00 64.94 85 SER A O 1
ATOM 644 N N . HIS A 1 86 ? 5.666 7.118 -5.312 1.00 59.19 86 HIS A N 1
ATOM 645 C CA . HIS A 1 86 ? 5.329 5.740 -5.693 1.00 59.19 86 HIS A CA 1
ATOM 646 C C . HIS A 1 86 ? 5.468 5.485 -7.200 1.00 59.19 86 HIS A C 1
ATOM 648 O O . HIS A 1 86 ? 5.548 4.335 -7.613 1.00 59.19 86 HIS A O 1
ATOM 654 N N . ARG A 1 87 ? 5.536 6.537 -8.026 1.00 59.94 87 ARG A N 1
ATOM 655 C CA . ARG A 1 87 ? 5.692 6.396 -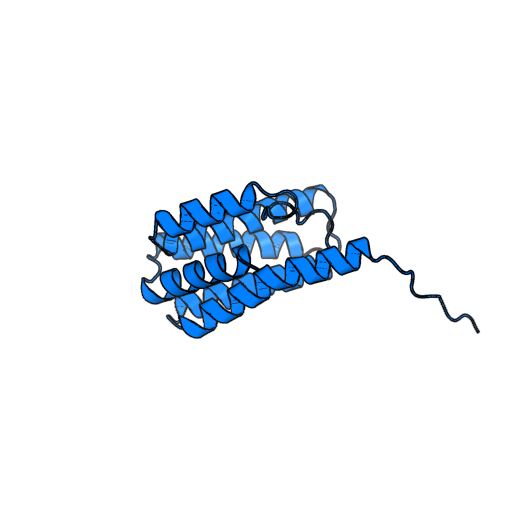9.478 1.00 59.94 87 ARG A CA 1
ATOM 656 C C . ARG A 1 87 ? 7.125 6.119 -9.940 1.00 59.94 87 ARG A C 1
ATOM 658 O O . ARG A 1 87 ? 7.338 5.786 -11.103 1.00 59.94 87 ARG A O 1
ATOM 665 N N . ASN A 1 88 ? 8.110 6.208 -9.045 1.00 61.94 88 ASN A N 1
ATOM 666 C CA . ASN A 1 88 ? 9.528 6.033 -9.376 1.00 61.94 88 ASN A CA 1
ATOM 667 C C . ASN A 1 88 ? 9.957 4.556 -9.402 1.00 61.94 88 ASN A C 1
ATOM 669 O O . ASN A 1 88 ? 10.992 4.204 -8.845 1.00 61.94 88 ASN A O 1
ATOM 673 N N . VAL A 1 89 ? 9.151 3.687 -10.018 1.00 57.53 89 VAL A N 1
ATOM 674 C CA . VAL A 1 89 ? 9.469 2.254 -10.178 1.00 57.53 89 VAL A CA 1
ATOM 675 C C . VAL A 1 89 ? 10.283 1.985 -11.452 1.00 57.53 89 VAL A C 1
ATOM 677 O O . VAL A 1 89 ? 10.907 0.937 -11.585 1.00 57.53 89 VAL A O 1
ATOM 680 N N . ILE A 1 90 ? 10.336 2.959 -12.369 1.00 57.56 90 ILE A N 1
ATOM 681 C CA . ILE A 1 90 ? 10.891 2.815 -13.724 1.00 57.56 90 ILE A CA 1
ATOM 682 C C . ILE A 1 90 ? 12.354 2.330 -13.712 1.00 57.56 90 ILE A C 1
ATOM 684 O O . ILE A 1 90 ? 12.737 1.543 -14.574 1.00 57.56 90 ILE A O 1
ATOM 688 N N . SER A 1 91 ? 13.149 2.713 -12.707 1.00 59.38 91 SER A N 1
ATOM 689 C CA . SER A 1 91 ? 14.579 2.387 -12.616 1.00 59.38 91 SER A CA 1
ATOM 690 C C . SER A 1 91 ? 14.927 1.081 -11.884 1.00 59.38 91 SER A C 1
ATOM 692 O O . SER A 1 91 ? 16.113 0.780 -11.761 1.00 59.38 91 SER A O 1
ATOM 694 N N . PHE A 1 92 ? 13.956 0.312 -11.374 1.00 66.00 92 PHE A N 1
ATOM 695 C CA . PHE A 1 92 ? 14.249 -0.918 -10.618 1.00 66.00 92 PHE A CA 1
ATOM 696 C C . PHE A 1 92 ? 14.430 -2.149 -11.508 1.00 66.00 92 PHE A C 1
ATOM 698 O O . PHE A 1 92 ? 13.822 -2.265 -12.569 1.00 66.00 92 PHE A O 1
ATOM 705 N N . GLU A 1 93 ? 15.241 -3.112 -11.074 1.00 75.81 93 GLU A N 1
ATOM 706 C CA . GLU A 1 93 ? 15.344 -4.397 -11.767 1.00 75.81 93 GLU A CA 1
ATOM 707 C C . GLU A 1 93 ? 14.038 -5.197 -11.640 1.00 75.81 93 GLU A C 1
ATOM 709 O O . GLU A 1 93 ? 13.290 -5.045 -10.675 1.00 75.81 93 GLU A O 1
ATOM 714 N N . HIS A 1 94 ? 13.764 -6.085 -12.602 1.00 80.25 94 HIS A N 1
ATOM 715 C CA . HIS A 1 94 ? 12.544 -6.904 -12.626 1.00 80.25 94 HIS A CA 1
ATOM 716 C C . HIS A 1 94 ? 12.281 -7.629 -11.295 1.00 80.25 94 HIS A C 1
ATOM 718 O O . HIS A 1 94 ? 11.176 -7.603 -10.753 1.00 80.25 94 HIS A O 1
ATOM 724 N N . MET A 1 95 ? 13.331 -8.238 -10.741 1.00 81.94 95 MET A N 1
ATOM 725 C CA . MET A 1 95 ? 13.262 -8.987 -9.486 1.00 81.94 95 MET A CA 1
ATOM 726 C C . MET A 1 95 ? 12.924 -8.097 -8.288 1.00 81.94 95 MET A C 1
ATOM 728 O O . MET A 1 95 ? 12.194 -8.530 -7.396 1.00 81.94 95 MET A O 1
ATOM 732 N N . ASP A 1 96 ? 13.399 -6.849 -8.279 1.00 83.12 96 ASP A N 1
ATOM 733 C CA . ASP A 1 96 ? 13.051 -5.888 -7.234 1.00 83.12 96 ASP A CA 1
ATOM 734 C C . ASP A 1 96 ? 11.571 -5.507 -7.331 1.00 83.12 96 ASP A C 1
ATOM 736 O O . ASP A 1 96 ? 10.884 -5.473 -6.313 1.00 83.12 96 ASP A O 1
ATOM 740 N N . VAL A 1 97 ? 11.051 -5.273 -8.542 1.00 86.50 97 VAL A N 1
ATOM 741 C CA . VAL A 1 97 ? 9.625 -4.965 -8.751 1.00 86.50 97 VAL A CA 1
ATOM 742 C C . VAL A 1 97 ? 8.741 -6.118 -8.268 1.00 86.50 97 VAL A C 1
ATOM 744 O O . VAL A 1 97 ? 7.799 -5.881 -7.513 1.00 86.50 97 VAL A O 1
ATOM 747 N N . ARG A 1 98 ? 9.092 -7.362 -8.616 1.00 89.56 98 ARG A N 1
ATOM 748 C CA . ARG A 1 98 ? 8.366 -8.559 -8.170 1.00 89.56 98 ARG A CA 1
ATOM 749 C C . ARG A 1 98 ? 8.382 -8.719 -6.651 1.00 89.56 98 ARG A C 1
ATOM 751 O O . ARG A 1 98 ? 7.319 -8.828 -6.053 1.00 89.56 98 ARG A O 1
ATOM 758 N N . ARG A 1 99 ? 9.549 -8.611 -6.005 1.00 89.75 99 ARG A N 1
ATOM 759 C CA . ARG A 1 99 ? 9.652 -8.671 -4.534 1.00 89.75 99 ARG A CA 1
ATOM 760 C C . ARG A 1 99 ? 8.775 -7.613 -3.858 1.00 89.75 99 ARG A C 1
ATOM 762 O O . ARG A 1 99 ? 8.160 -7.876 -2.832 1.00 89.75 99 ARG A O 1
ATOM 769 N N . ARG A 1 100 ? 8.729 -6.399 -4.414 1.00 90.38 100 ARG A N 1
ATOM 770 C CA . ARG A 1 100 ? 7.886 -5.310 -3.895 1.00 90.38 100 ARG A CA 1
ATOM 771 C C . ARG A 1 100 ? 6.399 -5.606 -4.050 1.00 90.38 100 ARG A C 1
ATOM 773 O O . ARG A 1 100 ? 5.620 -5.183 -3.203 1.00 90.38 100 ARG A O 1
ATOM 780 N N . HIS A 1 101 ? 6.016 -6.298 -5.117 1.00 94.94 101 HIS A N 1
ATOM 781 C CA . HIS A 1 101 ? 4.645 -6.748 -5.303 1.00 94.94 101 HIS A CA 1
ATOM 782 C C . HIS A 1 101 ? 4.266 -7.835 -4.294 1.00 94.94 101 HIS A C 1
ATOM 784 O O . HIS A 1 101 ? 3.224 -7.734 -3.653 1.00 94.94 101 HIS A O 1
ATOM 790 N N . ASP A 1 102 ? 5.156 -8.802 -4.056 1.00 95.88 102 ASP A N 1
ATOM 791 C CA . ASP A 1 102 ? 4.967 -9.822 -3.018 1.00 95.88 102 ASP A CA 1
ATOM 792 C C . ASP A 1 102 ? 4.810 -9.177 -1.626 1.00 95.88 102 ASP A C 1
ATOM 794 O O . ASP A 1 102 ? 3.980 -9.597 -0.818 1.00 95.88 102 ASP A O 1
ATOM 798 N N . ASP A 1 103 ? 5.572 -8.113 -1.343 1.00 96.94 103 ASP A N 1
ATOM 799 C CA . ASP A 1 103 ? 5.428 -7.337 -0.108 1.00 96.94 103 ASP A CA 1
ATOM 800 C C . ASP A 1 103 ? 4.035 -6.670 -0.009 1.00 96.94 103 ASP A C 1
ATOM 802 O O . ASP A 1 103 ? 3.466 -6.646 1.084 1.00 96.94 103 ASP A O 1
ATOM 806 N N . HIS A 1 104 ? 3.429 -6.199 -1.112 1.00 98.25 104 HIS A N 1
ATOM 807 C CA . HIS A 1 104 ? 2.054 -5.669 -1.097 1.00 98.25 104 HIS A CA 1
ATOM 808 C C . HIS A 1 104 ? 1.020 -6.722 -0.692 1.00 98.25 104 HIS A C 1
ATOM 810 O O . HIS A 1 104 ? 0.183 -6.437 0.167 1.00 98.25 104 HIS A O 1
ATOM 816 N N . HIS A 1 105 ? 1.103 -7.933 -1.251 1.00 98.62 105 HIS A N 1
ATOM 817 C CA . HIS A 1 105 ? 0.227 -9.050 -0.872 1.00 98.62 105 HIS A CA 1
ATOM 818 C C . HIS A 1 105 ? 0.351 -9.364 0.622 1.00 98.62 105 HIS A C 1
ATOM 820 O O . HIS A 1 105 ? -0.641 -9.403 1.343 1.00 98.62 105 HIS A O 1
ATOM 826 N N . ARG A 1 106 ? 1.582 -9.456 1.138 1.00 98.69 106 ARG A N 1
ATOM 827 C CA . ARG A 1 106 ? 1.833 -9.733 2.566 1.00 98.69 106 ARG A CA 1
ATOM 828 C C . ARG A 1 106 ? 1.299 -8.637 3.491 1.00 98.69 106 ARG A C 1
ATOM 830 O O . ARG A 1 106 ? 0.855 -8.940 4.600 1.00 98.69 106 ARG A O 1
ATOM 837 N N . ILE A 1 107 ? 1.382 -7.372 3.073 1.00 98.75 107 ILE A N 1
ATOM 838 C CA . ILE A 1 107 ? 0.805 -6.236 3.808 1.00 98.75 107 ILE A CA 1
ATOM 839 C C . ILE A 1 107 ? -0.721 -6.344 3.817 1.00 98.75 107 ILE A C 1
ATOM 841 O O . ILE A 1 107 ? -1.329 -6.190 4.875 1.00 98.75 107 ILE A O 1
ATOM 845 N N . TYR A 1 108 ? -1.330 -6.626 2.663 1.00 98.81 108 TYR A N 1
ATOM 846 C CA . TYR A 1 108 ? -2.776 -6.793 2.541 1.00 98.81 108 TYR A CA 1
ATOM 847 C C . TYR A 1 108 ? -3.293 -7.929 3.430 1.00 98.81 108 TYR A C 1
ATOM 849 O O . TYR A 1 108 ? -4.200 -7.704 4.231 1.00 98.81 108 TYR A O 1
ATOM 857 N N . ASP A 1 109 ? -2.649 -9.095 3.399 1.00 98.75 109 ASP A N 1
ATOM 858 C CA . ASP A 1 109 ? -2.999 -10.239 4.247 1.00 98.75 109 ASP A CA 1
ATOM 859 C C . ASP A 1 109 ? -2.961 -9.887 5.742 1.00 98.75 109 ASP A C 1
ATOM 861 O O . ASP A 1 109 ? -3.859 -10.254 6.503 1.00 98.75 109 ASP A O 1
ATOM 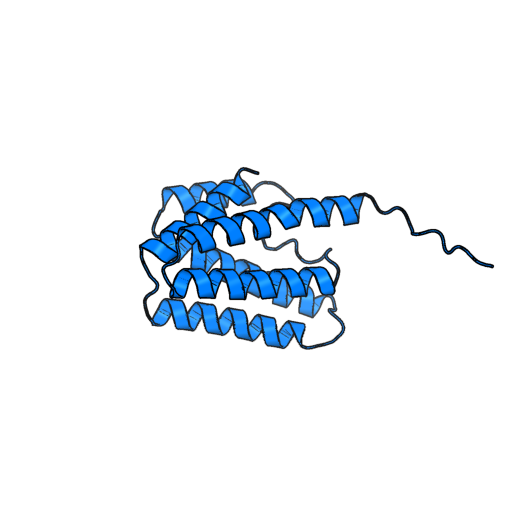865 N N . ALA A 1 110 ? -1.943 -9.135 6.178 1.00 98.75 110 ALA A N 1
ATOM 866 C CA . ALA A 1 110 ? -1.839 -8.681 7.565 1.00 98.75 110 ALA A CA 1
ATOM 867 C C . ALA A 1 110 ? -2.976 -7.718 7.947 1.00 98.75 110 ALA A C 1
ATOM 869 O O . ALA A 1 110 ? -3.505 -7.798 9.057 1.00 98.75 110 ALA A O 1
ATOM 870 N N . ILE A 1 111 ? -3.387 -6.843 7.022 1.00 98.69 111 ILE A N 1
ATOM 871 C CA . ILE A 1 111 ? -4.532 -5.946 7.215 1.00 98.69 111 ILE A CA 1
ATOM 872 C C . ILE A 1 111 ? -5.836 -6.746 7.316 1.00 98.69 111 ILE A C 1
ATOM 874 O O . ILE A 1 111 ? -6.635 -6.482 8.214 1.00 98.69 111 ILE A O 1
ATOM 878 N N . LEU A 1 112 ? -6.049 -7.747 6.454 1.00 98.31 112 LEU A N 1
ATOM 879 C CA . LEU A 1 112 ? -7.248 -8.592 6.496 1.00 98.31 112 LEU A CA 1
ATOM 880 C C . LEU A 1 112 ? -7.349 -9.420 7.777 1.00 98.31 112 LEU A C 1
ATOM 882 O O . LEU A 1 112 ? -8.454 -9.626 8.280 1.00 98.31 112 LEU A O 1
ATOM 886 N N . ALA A 1 113 ? -6.209 -9.868 8.302 1.00 98.25 113 ALA A N 1
ATOM 887 C CA . ALA A 1 113 ? -6.116 -10.590 9.565 1.00 98.25 113 ALA A CA 1
ATOM 888 C C . ALA A 1 113 ? -6.256 -9.683 10.804 1.00 98.25 113 ALA A C 1
ATOM 890 O O . ALA A 1 113 ? -6.175 -10.179 11.928 1.00 98.25 113 ALA A O 1
ATOM 891 N N . CYS A 1 114 ? -6.437 -8.368 10.618 1.00 98.00 114 CYS A N 1
ATOM 892 C CA . CYS A 1 114 ? -6.424 -7.361 11.682 1.00 98.00 114 CYS A CA 1
ATOM 893 C C . CYS A 1 114 ? -5.128 -7.383 12.528 1.00 98.00 114 CYS A C 1
ATOM 895 O O . CYS A 1 114 ? -5.125 -6.952 13.683 1.00 98.00 114 CYS A O 1
ATOM 897 N N . ASP A 1 115 ? -4.011 -7.860 11.965 1.00 98.62 115 ASP A N 1
ATOM 898 C CA . ASP A 1 115 ? -2.701 -7.894 12.623 1.00 98.62 115 ASP A CA 1
ATOM 899 C C . ASP A 1 115 ? -1.974 -6.562 12.396 1.00 98.62 115 ASP A C 1
ATOM 901 O O . ASP A 1 115 ? -1.114 -6.398 11.524 1.00 98.62 115 ASP A O 1
ATOM 905 N N . ALA A 1 116 ? -2.370 -5.574 13.196 1.00 98.50 116 ALA A N 1
ATOM 906 C CA . ALA A 1 116 ? -1.929 -4.193 13.064 1.00 98.50 116 ALA A CA 1
ATOM 907 C C . ALA A 1 116 ? -0.411 -4.014 13.214 1.00 98.50 116 ALA A C 1
ATOM 909 O O . ALA A 1 116 ? 0.195 -3.219 12.492 1.00 98.50 116 ALA A O 1
ATOM 910 N N . TYR A 1 117 ? 0.214 -4.776 14.116 1.00 98.44 117 TYR A N 1
ATOM 911 C CA . TYR A 1 117 ? 1.660 -4.727 14.325 1.00 98.44 117 TYR A CA 1
ATOM 912 C C . TYR A 1 117 ? 2.415 -5.282 13.115 1.00 98.44 117 TYR A C 1
ATOM 914 O O . TYR A 1 117 ? 3.371 -4.668 12.634 1.00 98.44 117 TYR A O 1
ATOM 922 N N . ARG A 1 118 ? 1.966 -6.420 12.576 1.00 98.62 118 ARG A N 1
ATOM 923 C CA . ARG A 1 118 ? 2.573 -7.013 11.383 1.00 98.62 118 ARG A CA 1
ATOM 924 C C . ARG A 1 118 ? 2.402 -6.122 10.155 1.00 98.62 118 ARG A C 1
ATOM 926 O O . ARG A 1 118 ? 3.370 -5.946 9.417 1.00 98.62 118 ARG A O 1
ATOM 933 N N . ALA A 1 119 ? 1.220 -5.534 9.962 1.00 98.81 119 ALA A N 1
ATOM 934 C CA . ALA A 1 119 ? 0.963 -4.592 8.874 1.00 98.81 119 ALA A CA 1
ATOM 935 C C . ALA A 1 119 ? 1.902 -3.371 8.941 1.00 98.81 119 ALA A C 1
ATOM 937 O O . ALA A 1 119 ? 2.498 -2.997 7.928 1.00 98.81 119 ALA A O 1
ATOM 938 N N . GLU A 1 120 ? 2.102 -2.799 10.137 1.00 98.62 120 GLU A N 1
ATOM 939 C CA . GLU A 1 120 ? 3.037 -1.687 10.368 1.00 98.62 120 GLU A CA 1
ATOM 940 C C . GLU A 1 120 ? 4.469 -2.064 9.963 1.00 98.62 120 GLU A C 1
ATOM 942 O O . GLU A 1 120 ? 5.119 -1.360 9.184 1.00 98.62 120 GLU A O 1
ATOM 947 N N . MET A 1 121 ? 4.963 -3.196 10.471 1.00 98.25 121 MET A N 1
ATOM 948 C CA . MET A 1 121 ? 6.344 -3.624 10.253 1.00 98.25 121 MET A CA 1
ATOM 949 C C . MET A 1 121 ? 6.629 -3.953 8.785 1.00 98.25 121 MET A C 1
ATOM 951 O O . MET A 1 121 ? 7.650 -3.506 8.255 1.00 98.25 121 MET A O 1
ATOM 955 N N . LEU A 1 122 ? 5.720 -4.671 8.116 1.00 98.25 122 LEU A N 1
ATOM 956 C CA . LEU A 1 122 ? 5.857 -5.012 6.697 1.00 98.25 122 LEU A CA 1
ATOM 957 C C . LEU A 1 122 ? 5.870 -3.759 5.815 1.00 98.25 122 LEU A C 1
ATOM 959 O O . LEU A 1 122 ? 6.748 -3.616 4.965 1.00 98.25 122 LEU A O 1
ATOM 963 N N . MET A 1 123 ? 4.955 -2.812 6.049 1.00 97.62 123 MET A N 1
ATOM 964 C CA . MET A 1 123 ? 4.914 -1.570 5.276 1.00 97.62 123 MET A CA 1
ATOM 965 C C . MET A 1 123 ? 6.165 -0.714 5.516 1.00 97.62 123 MET A C 1
ATOM 967 O O . MET A 1 123 ? 6.751 -0.172 4.575 1.00 97.62 123 MET A O 1
ATOM 971 N N . ARG A 1 124 ? 6.648 -0.638 6.762 1.00 95.75 124 ARG A N 1
ATOM 972 C CA . ARG A 1 124 ? 7.883 0.090 7.079 1.00 95.75 124 ARG A CA 1
ATOM 973 C C . ARG A 1 124 ? 9.083 -0.469 6.317 1.00 95.75 124 ARG A C 1
ATOM 975 O O . ARG A 1 124 ? 9.854 0.306 5.746 1.00 95.75 124 ARG A O 1
ATOM 982 N N . GLU A 1 125 ? 9.240 -1.792 6.306 1.00 93.75 125 GLU A N 1
ATOM 983 C CA . GLU A 1 125 ? 10.313 -2.475 5.576 1.00 93.75 125 GLU A CA 1
ATOM 984 C C . GLU A 1 125 ? 10.188 -2.248 4.062 1.00 93.75 125 GLU A C 1
ATOM 986 O O . GLU A 1 125 ? 11.155 -1.847 3.405 1.00 93.75 125 GLU A O 1
ATOM 991 N N . HIS A 1 126 ? 8.983 -2.417 3.516 1.00 93.62 126 HIS A N 1
ATOM 992 C CA . HIS A 1 126 ? 8.679 -2.213 2.099 1.00 93.62 126 HIS A CA 1
ATOM 993 C C . HIS A 1 126 ? 9.063 -0.815 1.603 1.00 93.62 126 HIS A C 1
ATOM 995 O O . HIS A 1 126 ? 9.696 -0.655 0.552 1.00 93.62 126 HIS A O 1
ATOM 1001 N N . VAL A 1 127 ? 8.725 0.223 2.365 1.00 90.38 127 VAL A N 1
ATOM 1002 C CA . VAL A 1 127 ? 9.001 1.613 1.981 1.00 90.38 127 VAL A CA 1
ATOM 1003 C C . VAL A 1 127 ? 10.471 1.971 2.199 1.00 90.38 127 VAL A C 1
ATOM 1005 O O . VAL A 1 127 ? 11.045 2.724 1.405 1.00 90.38 127 VAL A O 1
ATOM 1008 N N . ALA A 1 128 ? 11.108 1.420 3.237 1.00 86.19 128 ALA A N 1
ATOM 1009 C CA . ALA A 1 128 ? 12.534 1.610 3.492 1.00 86.19 128 ALA A CA 1
ATOM 1010 C C . ALA A 1 128 ? 13.415 0.930 2.429 1.00 86.19 128 ALA A C 1
ATOM 1012 O O . ALA A 1 128 ? 14.433 1.498 2.025 1.00 86.19 128 ALA A O 1
ATOM 1013 N N . SER A 1 129 ? 13.005 -0.230 1.905 1.00 79.81 129 SER A N 1
ATOM 1014 C CA . SER A 1 129 ? 13.754 -0.969 0.876 1.00 79.81 129 SER A CA 1
ATOM 1015 C C . SER A 1 129 ? 13.919 -0.193 -0.444 1.00 79.81 129 S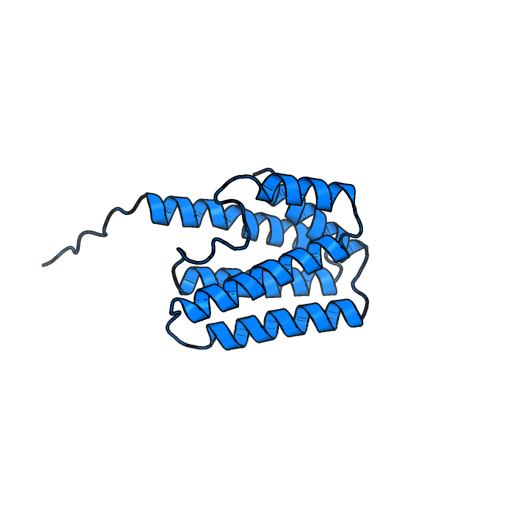ER A C 1
ATOM 1017 O O . SER A 1 129 ? 14.886 -0.427 -1.176 1.00 79.81 129 SER A O 1
ATOM 1019 N N . VAL A 1 130 ? 13.052 0.798 -0.720 1.00 70.88 130 VAL A N 1
ATOM 1020 C CA . VAL A 1 130 ? 13.184 1.727 -1.866 1.00 70.88 130 VAL A CA 1
ATOM 1021 C C . VAL A 1 130 ? 14.525 2.452 -1.818 1.00 70.88 130 VAL A C 1
ATOM 1023 O O . VAL A 1 130 ? 15.217 2.562 -2.828 1.00 70.88 130 VAL A O 1
ATOM 1026 N N . LYS A 1 131 ? 14.915 2.929 -0.630 1.00 65.94 131 LYS A N 1
ATOM 1027 C CA . LYS A 1 131 ? 16.162 3.672 -0.425 1.00 65.94 131 LYS A CA 1
ATOM 1028 C C . LYS A 1 131 ? 17.369 2.787 -0.719 1.00 65.94 131 LYS A C 1
ATOM 1030 O O . LYS A 1 131 ? 18.289 3.226 -1.399 1.00 65.94 131 LYS A O 1
ATOM 1035 N N . THR A 1 132 ? 17.345 1.537 -0.259 1.00 61.06 132 THR A N 1
ATOM 1036 C CA . THR A 1 132 ? 18.417 0.563 -0.513 1.00 61.06 132 THR A CA 1
ATOM 1037 C C . THR A 1 132 ? 18.556 0.256 -2.002 1.00 61.06 132 THR A C 1
ATOM 1039 O O . THR A 1 132 ? 19.672 0.212 -2.516 1.00 61.06 132 THR A O 1
ATOM 1042 N N . SER A 1 133 ? 17.434 0.096 -2.703 1.00 61.22 133 SER A N 1
ATOM 1043 C CA . SER A 1 133 ? 17.413 -0.219 -4.137 1.00 61.22 133 SER A CA 1
ATOM 1044 C C . SER A 1 133 ? 17.898 0.969 -4.980 1.00 61.22 133 SER A C 1
ATOM 1046 O O . SER A 1 133 ? 18.728 0.800 -5.869 1.00 61.22 133 SER A O 1
ATOM 1048 N N . LEU A 1 134 ? 17.491 2.197 -4.630 1.00 60.97 134 LEU A N 1
ATOM 1049 C CA . LEU A 1 134 ? 17.980 3.421 -5.272 1.00 60.97 134 LEU A CA 1
ATOM 1050 C C . LEU A 1 134 ? 19.485 3.630 -5.048 1.00 60.97 134 LEU A C 1
ATOM 1052 O O . LEU A 1 134 ? 20.208 3.950 -5.985 1.00 60.97 134 LEU A O 1
ATOM 1056 N N . VAL A 1 135 ? 19.979 3.412 -3.824 1.00 64.56 135 VAL A N 1
ATOM 1057 C CA . VAL A 1 135 ? 21.419 3.499 -3.529 1.00 64.56 135 VAL A CA 1
ATOM 1058 C C . VAL A 1 135 ? 22.206 2.472 -4.342 1.00 64.56 135 VAL A C 1
ATOM 1060 O O . VAL A 1 135 ? 23.260 2.818 -4.867 1.00 64.56 135 VAL A O 1
ATOM 1063 N N . ARG A 1 136 ? 21.707 1.238 -4.500 1.00 61.00 136 ARG A N 1
ATOM 1064 C CA . ARG A 1 136 ? 22.348 0.216 -5.348 1.00 61.00 136 ARG A CA 1
ATOM 1065 C C . ARG A 1 136 ? 22.400 0.635 -6.817 1.00 61.00 136 ARG A C 1
ATOM 1067 O O . ARG A 1 136 ? 23.473 0.556 -7.406 1.00 61.00 136 ARG A O 1
ATOM 1074 N N . ALA A 1 137 ? 21.292 1.139 -7.362 1.00 59.06 137 ALA A N 1
ATOM 1075 C CA . ALA A 1 137 ? 21.226 1.640 -8.735 1.00 59.06 137 ALA A CA 1
ATOM 1076 C C . ALA A 1 137 ? 22.191 2.819 -8.977 1.00 59.06 137 ALA A C 1
ATOM 1078 O O . ALA A 1 137 ? 22.850 2.879 -10.011 1.00 59.06 137 ALA A O 1
ATOM 1079 N N . LEU A 1 138 ? 22.334 3.723 -7.999 1.00 58.78 138 LEU A N 1
ATOM 1080 C CA . LEU A 1 138 ? 23.261 4.862 -8.063 1.00 58.78 138 LEU A CA 1
ATOM 1081 C C . LEU A 1 138 ? 24.730 4.473 -7.827 1.00 58.78 138 LEU A C 1
ATOM 1083 O O . LEU A 1 138 ? 25.629 5.143 -8.325 1.00 58.78 138 LEU A O 1
ATOM 1087 N N . SER A 1 139 ? 24.993 3.402 -7.075 1.00 59.00 139 SER A N 1
ATOM 1088 C CA . SER A 1 139 ? 26.352 2.971 -6.703 1.00 59.00 139 SER A CA 1
ATOM 1089 C C . SER A 1 139 ? 27.023 2.064 -7.740 1.00 59.00 139 SER A C 1
ATOM 1091 O O . SER A 1 139 ? 28.059 1.488 -7.416 1.00 59.00 139 SER A O 1
ATOM 1093 N N . GLY A 1 140 ? 26.448 1.910 -8.942 1.00 49.28 140 GLY A N 1
ATOM 1094 C CA . GLY A 1 140 ? 26.854 0.997 -10.019 1.00 49.28 140 GLY A CA 1
ATOM 1095 C C . GLY A 1 140 ? 28.358 0.713 -10.130 1.00 49.28 140 GLY A C 1
ATOM 1096 O O . GLY A 1 140 ? 29.070 1.316 -10.931 1.00 49.28 140 GLY A O 1
ATOM 1097 N N . ARG A 1 141 ? 28.839 -0.268 -9.360 1.00 34.34 141 ARG A N 1
ATOM 1098 C CA . ARG A 1 141 ? 30.175 -0.845 -9.480 1.00 34.34 141 ARG A CA 1
ATOM 1099 C C . ARG A 1 141 ? 29.989 -2.172 -10.216 1.00 34.34 141 ARG A C 1
ATOM 1101 O O . ARG A 1 141 ? 29.378 -3.076 -9.644 1.00 34.34 141 ARG A O 1
ATOM 1108 N N . PRO A 1 142 ? 30.442 -2.304 -11.474 1.00 39.00 142 PRO A N 1
ATOM 1109 C CA . PRO A 1 142 ? 30.246 -3.535 -12.221 1.00 39.00 142 PRO A CA 1
ATOM 1110 C C . PRO A 1 142 ? 31.004 -4.663 -11.519 1.00 39.00 142 PRO A C 1
ATOM 1112 O O . PRO A 1 142 ? 32.175 -4.503 -11.162 1.00 39.00 142 PRO A O 1
ATOM 1115 N N . LEU A 1 143 ? 30.334 -5.800 -11.306 1.00 42.44 143 LEU A N 1
ATOM 1116 C CA . LEU A 1 143 ? 30.991 -7.035 -10.890 1.00 42.44 143 LEU A CA 1
ATOM 1117 C C . LEU A 1 143 ? 32.045 -7.357 -11.949 1.00 42.44 143 LEU A C 1
ATOM 1119 O O . LEU A 1 143 ? 31.717 -7.694 -13.088 1.00 42.44 143 LEU A O 1
ATOM 1123 N N . SER A 1 144 ? 33.320 -7.212 -11.589 1.00 40.16 144 SER A N 1
ATOM 1124 C CA . SER A 1 144 ? 34.407 -7.648 -12.447 1.00 40.16 144 SER A CA 1
ATOM 1125 C C . SER A 1 144 ? 34.228 -9.143 -12.691 1.00 40.16 144 SER A C 1
ATOM 1127 O O . SER A 1 144 ? 34.292 -9.965 -11.774 1.00 40.16 144 SER A O 1
ATOM 1129 N N . ARG A 1 145 ? 33.973 -9.502 -13.952 1.00 43.22 145 ARG A N 1
ATOM 1130 C CA . ARG A 1 145 ? 34.122 -10.874 -14.429 1.00 43.22 145 ARG A CA 1
ATOM 1131 C C . ARG A 1 145 ? 35.547 -11.305 -14.087 1.00 43.22 145 ARG A C 1
ATOM 1133 O O . ARG A 1 145 ? 36.490 -10.891 -14.756 1.00 43.22 145 ARG A O 1
ATOM 1140 N N . ARG A 1 146 ? 35.715 -12.132 -13.052 1.00 36.84 146 ARG A N 1
ATOM 1141 C CA . ARG A 1 146 ? 36.927 -12.940 -12.891 1.00 36.84 146 ARG A CA 1
ATOM 1142 C C . ARG A 1 146 ? 36.923 -13.966 -14.020 1.00 36.84 146 ARG A C 1
ATOM 1144 O O . ARG A 1 146 ? 36.305 -15.021 -13.916 1.00 36.84 146 ARG A O 1
ATOM 1151 N N . GLY A 1 147 ? 37.530 -13.587 -15.138 1.00 44.78 147 GLY A N 1
ATOM 1152 C CA . GLY A 1 147 ? 37.948 -14.515 -16.175 1.00 44.78 147 GLY A CA 1
ATOM 1153 C C . GLY A 1 147 ? 39.216 -15.232 -15.722 1.00 44.78 147 GLY A C 1
ATOM 1154 O O . GLY A 1 147 ? 40.159 -14.555 -15.334 1.00 44.78 147 GLY A O 1
ATOM 1155 N N . ARG A 1 148 ? 39.126 -16.568 -15.750 1.00 35.69 148 ARG A N 1
ATOM 1156 C CA . ARG A 1 148 ? 40.158 -17.614 -15.903 1.00 35.69 148 ARG A CA 1
ATOM 1157 C C . ARG A 1 148 ? 41.556 -17.351 -15.351 1.00 35.69 148 ARG A C 1
ATOM 1159 O O . ARG A 1 148 ? 42.270 -16.504 -15.920 1.00 35.69 148 ARG A O 1
#

Foldseek 3Di:
DVLLQLLLLLLLLLLQQDDDPVLLVQLVVLLVQLCVLLVDPDHDQVSLQSLLVSQQSLSVSSNVSSVDPVSNVVNVVQCVDPLLRSSPSNQADSVLSVVLSVLSVQLSVCSNVSVSVSNSVSSSCSSVVSVVRVCCSVVDDDDPPPDD